Protein AF-A0A6L4B306-F1 (afdb_monomer_lite)

Secondary structure (DSSP, 8-state):
-PBPP-PPBPTT-EEEEE--EEEEEETTTEEEEEE-S--EEEEE--B---HHHHHHHHHHHHHHTTS-EEEE-TTT--EEEE--SSPPP------

Radius of gyration: 17.72 Å; chains: 1; bounding box: 47×30×42 Å

Sequence (95 aa):
MPTYPNYPQTSDTKVQLQRAMVQEEATNGRFRARVLGPVKARITAVHMLTRADLAALDAFYAANATAELDFVLRESGAAYTVVFSDVPQRELRVS

Foldseek 3Di:
DAADDPADFDPVWDKDWDFDWDWDQDPVRDIDIDTDDDTDIDIDTDHDDDPVRVVVNQVVCVVAQAHWYWYADPVVRDIDTDHHPDHDDDDDPDD

pLDDT: mean 81.39, std 11.88, range [48.53, 93.75]

Structure (mmCIF, N/CA/C/O backbone):
data_AF-A0A6L4B306-F1
#
_entry.id   AF-A0A6L4B306-F1
#
loop_
_atom_site.group_PDB
_atom_site.id
_atom_site.type_symbol
_atom_site.label_atom_id
_atom_site.label_alt_id
_atom_site.label_comp_id
_atom_site.label_asym_id
_atom_site.label_entity_id
_atom_site.label_seq_id
_atom_site.pdbx_PDB_ins_code
_atom_site.Cartn_x
_atom_site.Cartn_y
_atom_site.Cartn_z
_atom_site.occupancy
_atom_site.B_iso_or_equiv
_atom_site.auth_seq_id
_atom_site.auth_comp_id
_atom_site.auth_asym_id
_atom_site.auth_atom_id
_atom_site.pdbx_PDB_model_num
ATOM 1 N N . MET A 1 1 ? 6.647 -12.281 6.779 1.00 76.56 1 MET A N 1
ATOM 2 C CA . MET A 1 1 ? 5.682 -11.870 5.741 1.00 76.56 1 MET A CA 1
ATOM 3 C C . MET A 1 1 ? 6.442 -11.220 4.598 1.00 76.56 1 MET A C 1
ATOM 5 O O . MET A 1 1 ? 7.561 -10.771 4.835 1.00 76.56 1 MET A O 1
ATOM 9 N N . PRO A 1 2 ? 5.909 -11.212 3.367 1.00 89.19 2 PRO A N 1
ATOM 10 C CA . PRO A 1 2 ? 6.480 -10.420 2.289 1.00 89.19 2 PRO A CA 1
ATOM 11 C C . PRO A 1 2 ? 6.358 -8.932 2.632 1.00 89.19 2 PRO A C 1
ATOM 13 O O . PRO A 1 2 ? 5.309 -8.469 3.077 1.00 89.19 2 PRO A O 1
ATOM 16 N N . THR A 1 3 ? 7.425 -8.174 2.413 1.00 90.88 3 THR A N 1
ATOM 17 C CA . THR A 1 3 ? 7.398 -6.717 2.568 1.00 90.88 3 THR A CA 1
ATOM 18 C C . THR A 1 3 ? 6.971 -6.082 1.252 1.00 90.88 3 THR A C 1
ATOM 20 O O . THR A 1 3 ? 7.490 -6.439 0.192 1.00 90.88 3 THR A O 1
ATOM 23 N N . TYR A 1 4 ? 6.027 -5.145 1.310 1.00 89.88 4 TYR A N 1
ATOM 24 C CA . TYR A 1 4 ? 5.604 -4.381 0.143 1.00 89.88 4 TYR A CA 1
ATOM 25 C C . TYR A 1 4 ? 6.790 -3.571 -0.413 1.00 89.88 4 TYR A C 1
ATOM 27 O O . TYR A 1 4 ? 7.524 -2.958 0.371 1.00 89.88 4 TYR A O 1
ATOM 35 N N . PRO A 1 5 ? 7.000 -3.538 -1.743 1.00 90.12 5 PRO A N 1
ATOM 36 C CA . PRO A 1 5 ? 8.112 -2.802 -2.331 1.00 90.12 5 PRO A CA 1
ATOM 37 C C . PRO A 1 5 ? 8.119 -1.324 -1.919 1.00 90.12 5 PRO A C 1
ATOM 39 O O . PRO A 1 5 ? 7.101 -0.633 -1.972 1.00 90.12 5 PRO A O 1
ATOM 42 N N . ASN A 1 6 ? 9.287 -0.812 -1.529 1.00 87.25 6 ASN A N 1
ATOM 43 C CA . ASN A 1 6 ? 9.433 0.556 -1.027 1.00 87.25 6 ASN A CA 1
ATOM 44 C C . ASN A 1 6 ? 9.493 1.592 -2.165 1.00 87.25 6 ASN A C 1
ATOM 46 O O . ASN A 1 6 ? 10.505 2.267 -2.371 1.00 87.25 6 ASN A O 1
ATOM 50 N N . TYR A 1 7 ? 8.415 1.694 -2.939 1.00 89.06 7 TYR A N 1
ATOM 51 C CA . TYR A 1 7 ? 8.299 2.679 -4.005 1.00 89.06 7 TYR A CA 1
ATOM 52 C C . TYR A 1 7 ? 8.060 4.091 -3.451 1.00 89.06 7 TYR A C 1
ATOM 54 O O . TYR A 1 7 ? 7.370 4.251 -2.437 1.00 89.06 7 TYR A O 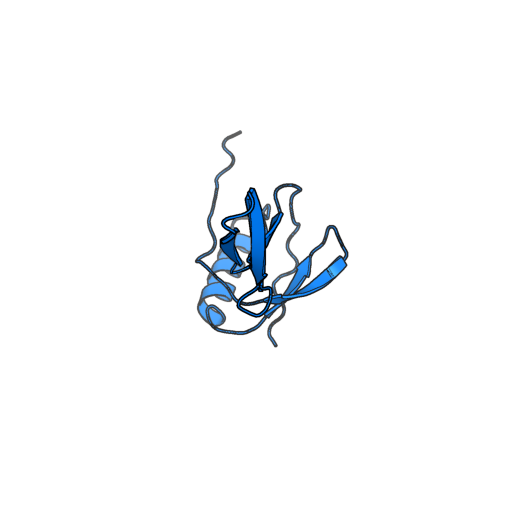1
ATOM 62 N N . PRO A 1 8 ? 8.553 5.145 -4.131 1.00 85.81 8 PRO A N 1
ATOM 63 C CA . PRO A 1 8 ? 8.231 6.520 -3.771 1.00 85.81 8 PRO A CA 1
ATOM 64 C C . PRO A 1 8 ? 6.713 6.742 -3.752 1.00 85.81 8 PRO A C 1
ATOM 66 O O . PRO A 1 8 ? 6.030 6.486 -4.742 1.00 85.81 8 PRO A O 1
ATOM 69 N N . GLN A 1 9 ? 6.184 7.190 -2.613 1.00 87.00 9 GLN A N 1
ATOM 70 C CA . GLN A 1 9 ? 4.773 7.552 -2.442 1.00 87.00 9 GLN A CA 1
ATOM 71 C C . GLN A 1 9 ? 4.575 9.037 -2.775 1.00 87.00 9 GLN A C 1
ATOM 73 O O . GLN A 1 9 ? 5.415 9.863 -2.408 1.00 87.00 9 GLN A O 1
ATOM 78 N N . THR A 1 10 ? 3.488 9.377 -3.468 1.00 86.62 10 THR A N 1
ATOM 79 C CA . THR A 1 10 ? 3.087 10.769 -3.725 1.00 86.62 10 THR A CA 1
ATOM 80 C C . THR A 1 10 ? 2.215 11.305 -2.588 1.00 86.62 10 THR A C 1
ATOM 82 O O . THR A 1 10 ? 1.692 10.537 -1.776 1.00 86.62 10 THR A O 1
ATOM 85 N N . SER A 1 11 ? 2.007 12.626 -2.565 1.00 83.94 11 SER A N 1
ATOM 86 C CA . SER A 1 11 ? 1.087 13.309 -1.642 1.00 83.94 11 SER A CA 1
ATOM 87 C C . SER A 1 11 ? -0.383 12.903 -1.803 1.00 83.94 11 SER A C 1
ATOM 89 O O . SER A 1 11 ? -1.209 13.254 -0.968 1.00 83.94 11 SER A O 1
ATOM 91 N N . ASP A 1 12 ? -0.725 12.182 -2.873 1.00 82.38 12 ASP A N 1
ATOM 92 C CA . ASP A 1 12 ? -2.082 11.680 -3.111 1.00 82.38 12 ASP A CA 1
ATOM 93 C C . ASP A 1 12 ? -2.364 10.374 -2.360 1.00 82.38 12 ASP A C 1
ATOM 95 O O . ASP A 1 12 ? -3.499 9.888 -2.367 1.00 82.38 12 ASP A O 1
ATOM 99 N N . THR A 1 13 ? -1.346 9.808 -1.704 1.00 83.38 13 THR A N 1
ATOM 100 C CA . THR A 1 13 ? -1.501 8.650 -0.827 1.00 83.38 13 THR A CA 1
ATOM 101 C C . THR A 1 13 ? -2.418 9.007 0.339 1.00 83.38 13 THR A C 1
ATOM 103 O O . THR A 1 13 ? -2.203 9.996 1.033 1.00 83.38 13 THR A O 1
ATOM 106 N N . LYS A 1 14 ? -3.461 8.205 0.568 1.00 85.75 14 LYS A N 1
ATOM 107 C CA . LYS A 1 14 ? -4.488 8.489 1.582 1.00 85.75 14 LYS A CA 1
ATOM 108 C C . LYS A 1 14 ? -4.736 7.290 2.477 1.00 85.75 14 LYS A C 1
ATOM 110 O O . LYS A 1 14 ? -4.787 6.153 2.015 1.00 85.75 14 LYS A O 1
ATOM 115 N N . VAL A 1 15 ? -4.975 7.565 3.756 1.00 86.12 15 VAL A N 1
ATOM 116 C CA . VAL A 1 15 ? -5.442 6.579 4.735 1.00 86.12 15 VAL A CA 1
ATOM 117 C C . VAL A 1 15 ? -6.884 6.906 5.098 1.00 86.12 15 VAL A C 1
ATOM 119 O O . VAL A 1 15 ? -7.174 7.965 5.648 1.00 86.12 15 VAL A O 1
ATOM 122 N N . GLN A 1 16 ? -7.799 5.988 4.807 1.00 84.50 16 GLN A N 1
ATOM 123 C CA . GLN A 1 16 ? -9.209 6.116 5.139 1.00 84.50 16 GLN A CA 1
ATOM 124 C C . GLN A 1 16 ? -9.588 5.101 6.215 1.00 84.50 16 GLN A C 1
ATOM 126 O O . GLN A 1 16 ? -9.552 3.891 5.997 1.00 84.50 16 GLN A O 1
ATOM 131 N N . LEU A 1 17 ? -10.002 5.589 7.383 1.00 80.88 17 LEU A N 1
ATOM 132 C CA . LEU A 1 17 ? -10.547 4.731 8.431 1.00 80.88 17 LEU A CA 1
ATOM 133 C C . LEU A 1 17 ? -11.937 4.242 8.020 1.00 80.88 17 LEU A C 1
ATOM 135 O O . LEU A 1 17 ? -12.869 5.030 7.866 1.00 80.88 17 LEU A O 1
ATOM 139 N N . GLN A 1 18 ? -12.083 2.932 7.880 1.00 77.56 18 GLN A N 1
ATOM 140 C CA . GLN A 1 18 ? -13.357 2.273 7.653 1.00 77.56 18 GLN A CA 1
ATOM 141 C C . GLN A 1 18 ? -13.921 1.802 8.994 1.00 77.56 18 GLN A C 1
ATOM 143 O O . GLN A 1 18 ? -13.388 0.905 9.654 1.00 77.56 18 GLN A O 1
ATOM 148 N N . ARG A 1 19 ? -15.013 2.445 9.412 1.00 73.94 19 ARG A N 1
ATOM 149 C CA . ARG A 1 19 ? -15.766 2.097 10.619 1.00 73.94 19 ARG A CA 1
ATOM 150 C C . ARG A 1 19 ? -17.173 1.687 10.212 1.00 73.94 19 ARG A C 1
ATOM 152 O O . ARG A 1 19 ? -17.875 2.467 9.580 1.00 73.94 19 ARG A O 1
ATOM 159 N N . ALA A 1 20 ? -17.595 0.492 10.612 1.00 62.69 20 ALA A N 1
ATOM 160 C CA . ALA A 1 20 ? -19.004 0.129 10.571 1.00 62.69 20 ALA A CA 1
ATOM 161 C C . ALA A 1 20 ? -19.710 0.849 11.730 1.00 62.69 20 ALA A C 1
ATOM 163 O O . ALA A 1 20 ? -19.480 0.523 12.898 1.00 62.69 20 ALA A O 1
ATOM 164 N N . MET A 1 21 ? -20.510 1.865 11.413 1.00 59.62 21 MET A N 1
ATOM 165 C CA . MET A 1 21 ? -21.326 2.592 12.382 1.00 59.62 21 MET A CA 1
ATOM 166 C C . MET A 1 21 ? -22.799 2.380 12.059 1.00 59.62 21 MET A C 1
ATOM 168 O O . MET A 1 21 ? -23.206 2.525 10.911 1.00 59.62 21 MET A O 1
ATOM 172 N N . VAL A 1 22 ? -23.592 2.071 13.083 1.00 59.75 22 VAL A N 1
ATOM 173 C CA . VAL A 1 22 ? -25.045 2.253 13.028 1.00 59.75 22 VAL A CA 1
ATOM 174 C C . VAL A 1 22 ? -25.358 3.534 13.779 1.00 59.75 22 VAL A C 1
ATOM 176 O O . VAL A 1 22 ? -24.926 3.718 14.922 1.00 59.75 22 VAL A O 1
ATOM 179 N N . GLN A 1 23 ? -26.056 4.432 13.094 1.00 58.09 23 GLN A N 1
ATOM 180 C CA . GLN A 1 23 ? -26.550 5.681 13.642 1.00 58.09 23 GLN A CA 1
ATOM 181 C C . GLN A 1 23 ? -28.049 5.512 13.848 1.00 58.09 23 GLN A C 1
ATOM 183 O O . GLN A 1 23 ? -28.794 5.331 12.890 1.00 58.09 23 GLN A O 1
ATOM 188 N N . GLU A 1 24 ? -28.467 5.520 15.106 1.00 62.19 24 GLU A N 1
ATOM 189 C CA . GLU A 1 24 ? -29.872 5.433 15.474 1.00 62.19 24 GLU A CA 1
ATOM 190 C C . GLU A 1 24 ? -30.307 6.813 15.971 1.00 62.19 24 GLU A C 1
ATOM 192 O O . GLU A 1 24 ? -29.656 7.426 16.833 1.00 62.19 24 GLU A O 1
ATOM 197 N N . GLU A 1 25 ? -31.367 7.343 15.367 1.00 55.34 25 GLU A N 1
ATOM 198 C CA . GLU A 1 25 ? -31.974 8.592 15.804 1.00 55.34 25 GLU A CA 1
ATOM 199 C C . GLU A 1 25 ? -32.757 8.302 17.083 1.00 55.34 25 GLU A C 1
ATOM 201 O O . GLU A 1 25 ? -33.793 7.637 17.064 1.00 55.34 25 GLU A O 1
ATOM 206 N N . ALA A 1 26 ? -32.230 8.741 18.228 1.00 61.22 26 ALA A N 1
ATOM 207 C CA . ALA A 1 26 ? -32.969 8.592 19.466 1.00 61.22 26 ALA A CA 1
ATOM 208 C C . ALA A 1 26 ? -34.138 9.582 19.451 1.00 61.22 26 ALA A C 1
ATOM 210 O O . ALA A 1 26 ? -33.988 10.748 19.086 1.00 61.22 26 ALA A O 1
ATOM 211 N N . THR A 1 27 ? -35.300 9.126 19.914 1.00 62.88 27 THR A N 1
ATOM 212 C CA . THR A 1 27 ? -36.587 9.846 19.906 1.00 62.88 27 THR A CA 1
ATOM 213 C C . THR A 1 27 ? -36.567 11.192 20.651 1.00 62.88 27 THR A C 1
ATOM 215 O O . THR A 1 27 ? -37.532 11.943 20.612 1.00 62.88 27 THR A O 1
ATOM 218 N N . ASN A 1 28 ? -35.467 11.512 21.336 1.00 73.94 28 ASN A N 1
ATOM 219 C CA . ASN A 1 28 ? -35.197 12.768 22.032 1.00 73.94 28 ASN A CA 1
ATOM 220 C C . ASN A 1 28 ? -34.301 13.744 21.233 1.00 73.94 28 ASN A C 1
ATOM 222 O O . ASN A 1 28 ? -33.730 14.661 21.824 1.00 73.94 28 ASN A O 1
ATOM 226 N N . GLY A 1 29 ? -34.134 13.539 19.922 1.00 62.22 29 GLY A N 1
ATOM 227 C CA . GLY A 1 29 ? -33.365 14.425 19.040 1.00 62.22 29 GLY A CA 1
ATOM 228 C C . GLY A 1 29 ? -31.844 14.316 19.198 1.00 62.22 29 GLY A C 1
ATOM 229 O O . GLY A 1 29 ? -31.110 15.193 18.747 1.00 62.22 29 GLY A O 1
ATOM 230 N N . ARG A 1 30 ? -31.342 13.263 19.860 1.00 64.12 30 ARG A N 1
ATOM 231 C CA . ARG A 1 30 ? -29.903 12.991 19.990 1.00 64.12 30 ARG A CA 1
ATOM 232 C C . ARG A 1 30 ? -29.511 11.800 19.126 1.00 64.12 30 ARG A C 1
ATOM 234 O O . ARG A 1 30 ? -30.101 10.732 19.222 1.00 64.12 30 ARG A O 1
ATOM 241 N N . PHE A 1 31 ? -28.449 11.948 18.345 1.00 62.97 31 PHE A N 1
ATOM 242 C CA . PHE A 1 31 ? -27.884 10.825 17.604 1.00 62.97 31 PHE A CA 1
ATOM 243 C C . PHE A 1 31 ? -27.023 9.961 18.522 1.00 62.97 31 PHE A C 1
ATOM 245 O O . PHE A 1 31 ? -26.101 10.455 19.176 1.00 62.97 31 PHE A O 1
ATOM 252 N N . ARG A 1 32 ? -27.310 8.657 18.563 1.00 64.06 32 ARG A N 1
ATOM 253 C CA . ARG A 1 32 ? -26.426 7.661 19.172 1.00 64.06 32 ARG A CA 1
ATOM 254 C C . ARG A 1 32 ? -25.769 6.868 18.051 1.00 64.06 32 ARG A C 1
ATOM 256 O O . ARG A 1 32 ? -26.445 6.209 17.270 1.00 64.06 32 ARG A O 1
ATOM 263 N N . ALA A 1 33 ? -24.445 6.947 17.977 1.00 64.69 33 ALA A N 1
ATOM 264 C CA . ALA A 1 33 ? -23.653 6.131 17.069 1.00 64.69 33 ALA A CA 1
ATOM 265 C C . ALA A 1 33 ? -22.962 5.022 17.865 1.00 64.69 33 ALA A C 1
ATOM 267 O O . ALA A 1 33 ? -22.309 5.290 18.877 1.00 64.69 33 ALA A O 1
ATOM 268 N N . ARG A 1 34 ? -23.081 3.778 17.399 1.00 67.75 34 ARG A N 1
ATOM 269 C CA . ARG A 1 34 ? -22.337 2.636 17.942 1.00 67.75 34 ARG A CA 1
ATOM 270 C C . ARG A 1 34 ? -21.418 2.074 16.864 1.00 67.75 34 ARG A C 1
ATOM 272 O O . ARG A 1 34 ? -21.856 1.805 15.749 1.00 67.75 34 ARG A O 1
ATOM 279 N N . VAL A 1 35 ? -20.145 1.886 17.211 1.00 68.56 35 VAL A N 1
ATOM 280 C CA . VAL A 1 35 ? -19.176 1.180 16.360 1.00 68.56 35 VAL A CA 1
ATOM 281 C C . VAL A 1 35 ? -19.423 -0.322 16.502 1.00 68.56 35 VAL A C 1
ATOM 283 O O . VAL A 1 35 ? -19.442 -0.837 17.620 1.00 68.56 35 VAL A O 1
ATOM 286 N N . LEU A 1 36 ? -19.645 -1.015 15.385 1.00 64.81 36 LEU A N 1
ATOM 287 C CA . LEU A 1 36 ? -20.082 -2.420 15.353 1.00 64.81 36 LEU A CA 1
ATOM 288 C C . LEU A 1 36 ? -18.987 -3.422 14.962 1.00 64.81 36 LEU A C 1
ATOM 290 O O . LEU A 1 36 ? -19.283 -4.574 14.665 1.00 64.81 36 LEU A O 1
ATOM 294 N N . GLY A 1 37 ? -17.716 -3.032 14.983 1.00 62.09 37 GLY A N 1
ATOM 295 C CA . GLY A 1 37 ? -16.630 -3.953 14.662 1.00 62.09 37 GLY A CA 1
ATOM 296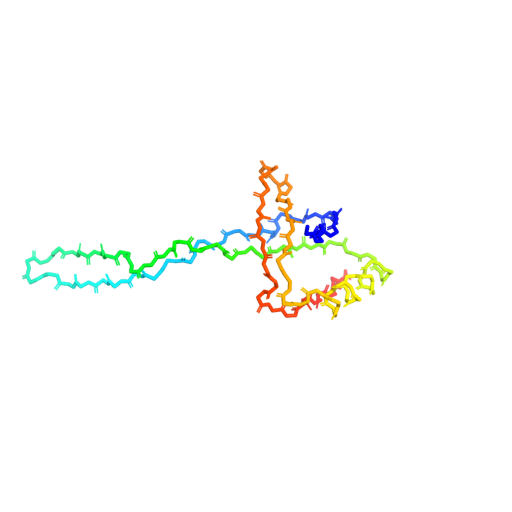 C C . GLY A 1 37 ? -15.242 -3.339 14.808 1.00 62.09 37 GLY A C 1
ATOM 297 O O . GLY A 1 37 ? -15.125 -2.164 15.172 1.00 62.09 37 GLY A O 1
ATOM 298 N N . PRO A 1 38 ? -14.186 -4.123 14.527 1.00 68.88 38 PRO A N 1
ATOM 299 C CA . PRO A 1 38 ? -12.822 -3.620 14.536 1.00 68.88 38 PRO A CA 1
ATOM 300 C C . PRO A 1 38 ? -12.673 -2.502 13.503 1.00 68.88 38 PRO A C 1
ATOM 302 O O . PRO A 1 38 ? -13.149 -2.606 12.371 1.00 68.88 38 PRO A O 1
ATOM 305 N N . VAL A 1 39 ? -12.013 -1.420 13.907 1.00 73.38 39 VAL A N 1
ATOM 306 C CA . VAL A 1 39 ? -11.692 -0.309 13.012 1.00 73.38 39 VAL A CA 1
ATOM 307 C C . VAL A 1 39 ? -10.643 -0.803 12.023 1.00 73.38 39 VAL A C 1
ATOM 309 O O . VAL A 1 39 ? -9.526 -1.125 12.422 1.00 73.38 39 VAL A O 1
ATOM 312 N N . LYS A 1 40 ? -10.999 -0.872 10.740 1.00 81.06 40 LYS A N 1
ATOM 313 C CA . LYS A 1 40 ? -10.051 -1.169 9.662 1.00 81.06 40 LYS A CA 1
ATOM 314 C C . LYS A 1 40 ? -9.610 0.137 9.011 1.00 81.06 40 LYS A C 1
ATOM 316 O O . LYS A 1 40 ? -10.339 1.126 9.034 1.00 81.06 40 LYS A O 1
ATOM 321 N N . ALA A 1 41 ? -8.422 0.152 8.426 1.00 85.12 41 ALA A N 1
ATOM 322 C CA . ALA A 1 41 ? -7.956 1.260 7.605 1.00 85.12 41 ALA A CA 1
ATOM 323 C C . ALA A 1 41 ? -7.781 0.764 6.171 1.00 85.12 41 ALA A C 1
ATOM 325 O O . ALA A 1 41 ? -7.216 -0.305 5.952 1.00 85.12 41 ALA A O 1
ATOM 326 N N . ARG A 1 42 ? -8.263 1.539 5.201 1.00 87.88 42 ARG A N 1
ATOM 327 C CA . ARG A 1 42 ? -7.926 1.370 3.790 1.00 87.88 42 ARG A CA 1
ATOM 328 C C . ARG A 1 42 ? -6.828 2.366 3.456 1.00 87.88 42 ARG A C 1
ATOM 330 O O . ARG A 1 42 ? -6.997 3.559 3.697 1.00 87.88 42 ARG A O 1
ATOM 337 N N . ILE A 1 43 ? -5.716 1.876 2.926 1.00 88.88 43 ILE A N 1
ATOM 338 C CA . ILE A 1 43 ? -4.602 2.712 2.485 1.00 88.88 43 ILE A CA 1
ATOM 339 C C . ILE A 1 43 ? -4.592 2.685 0.961 1.00 88.88 43 ILE A C 1
ATOM 341 O O . ILE A 1 43 ? -4.434 1.625 0.363 1.00 88.88 43 ILE A O 1
ATOM 345 N N . THR A 1 44 ? -4.764 3.846 0.342 1.00 90.56 44 THR A N 1
ATOM 346 C CA . THR A 1 44 ? -4.591 4.022 -1.100 1.00 90.56 44 THR A CA 1
ATOM 347 C C . THR A 1 44 ? -3.203 4.597 -1.323 1.00 90.56 44 THR A C 1
ATOM 349 O O . THR A 1 44 ? -3.014 5.801 -1.173 1.00 90.56 44 THR A O 1
ATOM 352 N N . ALA A 1 45 ? -2.230 3.734 -1.619 1.00 88.38 45 ALA A N 1
ATOM 353 C CA . ALA A 1 45 ? -0.859 4.138 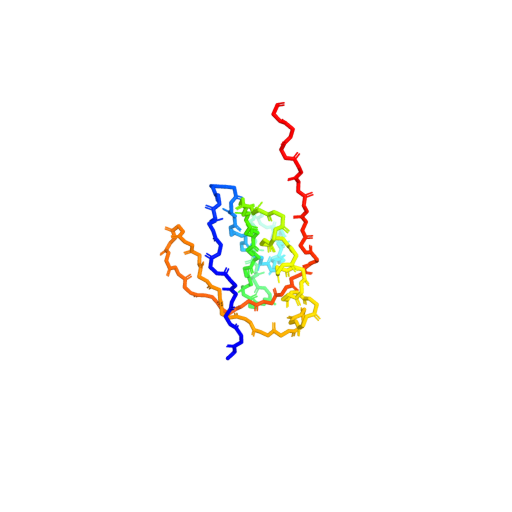-1.916 1.00 88.38 45 ALA A CA 1
ATOM 354 C C . ALA A 1 45 ? -0.729 4.534 -3.390 1.00 88.38 45 ALA A C 1
ATOM 356 O O . ALA A 1 45 ? -1.032 3.740 -4.280 1.00 88.38 45 ALA A O 1
ATOM 357 N N . VAL A 1 46 ? -0.279 5.763 -3.643 1.00 89.69 46 VAL A N 1
ATOM 358 C CA . VAL A 1 46 ? -0.064 6.282 -4.998 1.00 89.69 46 VAL A CA 1
ATOM 359 C C . VAL A 1 46 ? 1.433 6.409 -5.232 1.00 89.69 46 VAL A C 1
ATOM 361 O O . VAL A 1 46 ? 2.138 7.056 -4.457 1.00 89.69 46 VAL A O 1
ATOM 364 N N . HIS A 1 47 ? 1.921 5.787 -6.304 1.00 88.94 47 HIS A N 1
ATOM 365 C CA . HIS A 1 47 ? 3.342 5.733 -6.636 1.00 88.94 47 HIS A CA 1
ATOM 366 C C . HIS A 1 47 ? 3.611 6.285 -8.034 1.00 88.94 47 HIS A C 1
ATOM 368 O O . HIS A 1 47 ? 2.828 6.071 -8.958 1.00 88.94 47 HIS A O 1
ATOM 374 N N . MET A 1 48 ? 4.761 6.939 -8.206 1.00 87.25 48 MET A N 1
ATOM 375 C CA . MET A 1 48 ? 5.323 7.208 -9.531 1.00 87.25 48 MET A CA 1
ATOM 376 C C . MET A 1 48 ? 6.310 6.097 -9.872 1.00 87.25 48 MET A C 1
ATOM 378 O O . MET A 1 48 ? 7.378 6.014 -9.268 1.00 87.25 48 MET A O 1
ATOM 382 N N . LEU A 1 49 ? 5.931 5.236 -10.814 1.00 88.06 49 LEU A N 1
ATOM 383 C CA . LEU A 1 49 ? 6.689 4.041 -11.181 1.00 88.06 49 LEU A CA 1
ATOM 384 C C . LEU A 1 49 ? 7.220 4.147 -12.608 1.00 88.06 49 LEU A C 1
ATOM 386 O O . LEU A 1 49 ? 6.540 4.655 -13.502 1.00 88.06 49 LEU A O 1
ATOM 390 N N . THR A 1 50 ? 8.420 3.617 -12.838 1.00 89.50 50 THR A N 1
ATOM 391 C CA . THR A 1 50 ? 8.880 3.346 -14.201 1.00 89.50 50 THR A CA 1
ATOM 392 C C . THR A 1 50 ? 8.134 2.139 -14.778 1.00 89.50 50 THR A C 1
ATOM 394 O O . THR A 1 50 ? 7.467 1.387 -14.066 1.00 89.50 50 THR A O 1
ATOM 397 N N . ARG A 1 51 ? 8.274 1.892 -16.086 1.00 86.75 51 ARG A N 1
ATOM 398 C CA . ARG A 1 51 ? 7.672 0.708 -16.721 1.00 86.75 51 ARG A CA 1
ATOM 399 C C . ARG A 1 51 ? 8.201 -0.613 -16.142 1.00 86.75 51 ARG A C 1
ATOM 401 O O . ARG A 1 51 ? 7.448 -1.579 -16.076 1.00 86.75 51 ARG A O 1
ATOM 408 N N . ALA A 1 52 ? 9.472 -0.651 -15.736 1.00 88.44 52 ALA A N 1
ATOM 409 C CA . ALA A 1 52 ? 10.071 -1.827 -15.107 1.00 88.44 52 ALA A CA 1
ATOM 410 C C . ALA A 1 52 ? 9.513 -2.050 -13.693 1.00 88.44 52 ALA A C 1
ATOM 412 O O . ALA A 1 52 ? 9.154 -3.174 -13.350 1.00 88.44 52 ALA A O 1
ATOM 413 N N . ASP A 1 53 ? 9.363 -0.975 -12.915 1.00 90.31 53 ASP A N 1
ATOM 414 C CA . ASP A 1 53 ? 8.789 -1.042 -11.567 1.00 90.31 53 ASP A CA 1
ATOM 415 C C . ASP A 1 53 ? 7.322 -1.463 -11.591 1.00 90.31 53 ASP A C 1
ATOM 417 O O . ASP A 1 53 ? 6.895 -2.249 -10.751 1.00 90.31 53 ASP A O 1
ATOM 421 N N . LEU A 1 54 ? 6.557 -0.992 -12.579 1.00 88.31 54 LEU A N 1
ATOM 422 C CA . LEU A 1 54 ? 5.169 -1.406 -12.760 1.00 88.31 54 LEU A CA 1
ATOM 423 C C . LEU A 1 54 ? 5.068 -2.917 -13.010 1.00 88.31 54 LEU A C 1
ATOM 425 O O . LEU A 1 54 ? 4.285 -3.592 -12.354 1.00 88.31 54 LEU A O 1
ATOM 429 N N . ALA A 1 55 ? 5.899 -3.461 -13.905 1.00 90.94 55 ALA A N 1
ATOM 430 C CA . ALA A 1 55 ? 5.920 -4.899 -14.170 1.00 90.94 55 ALA A CA 1
ATOM 431 C C . ALA A 1 55 ? 6.321 -5.714 -12.926 1.00 90.94 55 ALA A C 1
ATOM 433 O O . ALA A 1 55 ? 5.778 -6.794 -12.690 1.00 90.94 55 ALA A O 1
ATOM 434 N N . ALA A 1 56 ? 7.243 -5.191 -12.113 1.00 91.69 56 ALA A N 1
ATOM 435 C CA . ALA A 1 56 ? 7.622 -5.805 -10.845 1.00 91.69 56 ALA A CA 1
ATOM 436 C C . ALA A 1 56 ? 6.481 -5.763 -9.814 1.00 91.69 56 ALA A C 1
ATOM 438 O O . ALA A 1 56 ? 6.250 -6.761 -9.132 1.00 91.69 56 ALA A O 1
ATOM 439 N N . LEU A 1 57 ? 5.739 -4.654 -9.728 1.00 91.06 57 LEU A N 1
ATOM 440 C CA . LEU A 1 57 ? 4.570 -4.529 -8.856 1.00 91.06 57 LEU A CA 1
ATOM 441 C C . LEU A 1 57 ? 3.445 -5.478 -9.284 1.00 91.06 57 LEU A C 1
ATOM 443 O O . LEU A 1 57 ? 2.862 -6.142 -8.431 1.00 91.06 57 LEU A O 1
ATOM 447 N N . ASP A 1 58 ? 3.179 -5.593 -10.584 1.00 91.50 58 ASP A N 1
ATOM 448 C CA . ASP A 1 58 ? 2.177 -6.519 -11.120 1.00 91.50 58 ASP A CA 1
ATOM 449 C C . ASP A 1 58 ? 2.545 -7.979 -10.804 1.00 91.50 58 ASP A C 1
ATOM 451 O O . ASP A 1 58 ? 1.697 -8.759 -10.364 1.00 91.50 58 ASP A O 1
ATOM 455 N N . ALA A 1 59 ? 3.823 -8.348 -10.950 1.00 93.12 59 ALA A N 1
ATOM 456 C CA . ALA A 1 59 ? 4.318 -9.673 -10.578 1.00 93.12 59 ALA A CA 1
ATOM 457 C C . ALA A 1 59 ? 4.231 -9.921 -9.062 1.00 93.12 59 ALA A C 1
ATOM 459 O O . ALA A 1 59 ? 3.837 -11.005 -8.626 1.00 93.12 59 ALA A O 1
ATOM 460 N N . PHE A 1 60 ? 4.557 -8.911 -8.252 1.00 92.88 60 PHE A N 1
ATOM 461 C CA . PHE A 1 60 ? 4.434 -8.980 -6.799 1.00 92.88 60 PHE A CA 1
ATOM 462 C C . PHE A 1 60 ? 2.976 -9.157 -6.365 1.00 92.88 60 PHE A C 1
ATOM 464 O O . PHE A 1 60 ? 2.694 -9.997 -5.509 1.00 92.88 60 PHE A O 1
ATOM 471 N N . TYR A 1 61 ? 2.053 -8.413 -6.978 1.00 92.62 61 TYR A N 1
ATOM 472 C CA . TYR A 1 61 ? 0.617 -8.548 -6.756 1.00 92.62 61 TYR A CA 1
ATOM 473 C C . TYR A 1 61 ? 0.133 -9.952 -7.125 1.00 92.62 61 TYR A C 1
ATOM 475 O O . TYR A 1 61 ? -0.503 -10.607 -6.304 1.00 92.62 61 TYR A O 1
ATOM 483 N N . ALA A 1 62 ? 0.497 -10.462 -8.304 1.00 93.38 62 ALA A N 1
ATOM 484 C CA . ALA A 1 62 ? 0.102 -11.799 -8.744 1.00 93.38 62 ALA A CA 1
ATOM 485 C C . ALA A 1 62 ? 0.558 -12.908 -7.775 1.00 93.38 62 ALA A C 1
ATOM 487 O O . ALA A 1 62 ? -0.166 -13.881 -7.572 1.00 93.38 62 ALA A O 1
ATOM 488 N N . ALA A 1 63 ? 1.726 -12.749 -7.146 1.00 93.75 63 ALA A N 1
ATOM 489 C CA . ALA A 1 63 ? 2.256 -13.706 -6.178 1.00 93.75 63 ALA A CA 1
ATOM 490 C C . ALA A 1 63 ? 1.662 -13.565 -4.763 1.00 93.75 63 ALA A C 1
ATOM 492 O O . ALA A 1 63 ? 1.679 -14.531 -4.003 1.00 93.75 63 ALA A O 1
ATOM 493 N N . ASN A 1 64 ? 1.156 -12.383 -4.392 1.00 92.81 64 ASN A N 1
ATOM 494 C CA . ASN A 1 64 ? 0.812 -12.053 -3.004 1.00 92.81 64 ASN A CA 1
ATOM 495 C C . ASN A 1 64 ? -0.586 -11.435 -2.821 1.00 92.81 64 ASN A C 1
ATOM 497 O O . ASN A 1 64 ? -0.858 -10.853 -1.773 1.00 92.81 64 ASN A O 1
ATOM 501 N N . ALA A 1 65 ? -1.485 -11.554 -3.803 1.00 88.25 65 ALA A N 1
ATOM 502 C CA . ALA A 1 65 ? -2.796 -10.894 -3.794 1.00 88.25 65 ALA A CA 1
ATOM 503 C C . ALA A 1 65 ? -3.625 -11.163 -2.523 1.00 88.25 65 ALA A C 1
ATOM 505 O O . ALA A 1 65 ? -4.346 -10.284 -2.062 1.00 88.25 65 ALA A O 1
ATOM 506 N N . THR A 1 66 ? -3.506 -12.359 -1.938 1.00 89.94 66 THR A N 1
ATOM 507 C CA . THR A 1 66 ? -4.232 -12.765 -0.722 1.00 89.94 66 THR A CA 1
ATOM 508 C C . THR A 1 66 ? -3.343 -12.867 0.519 1.00 89.94 66 THR A C 1
ATOM 510 O O . THR A 1 66 ? -3.814 -13.315 1.562 1.00 89.94 66 THR A O 1
ATOM 513 N N . ALA A 1 67 ? -2.058 -12.527 0.413 1.00 90.56 67 ALA A N 1
ATOM 514 C CA . ALA A 1 67 ? -1.115 -12.622 1.520 1.00 90.56 67 ALA A CA 1
ATOM 515 C C . ALA A 1 67 ? -1.140 -11.349 2.375 1.00 90.56 67 ALA A C 1
ATOM 517 O O . ALA A 1 67 ? -1.391 -10.252 1.877 1.00 90.56 67 ALA A O 1
ATOM 518 N N . GLU A 1 68 ? -0.840 -11.501 3.662 1.00 92.81 68 GLU A N 1
ATOM 519 C CA . GLU A 1 68 ? -0.569 -10.367 4.543 1.00 92.81 68 GLU A CA 1
ATOM 520 C C . GLU A 1 68 ? 0.836 -9.827 4.284 1.00 92.81 68 GLU A C 1
ATOM 522 O O . GLU A 1 68 ? 1.800 -10.591 4.188 1.00 92.81 68 GLU A O 1
ATOM 527 N N . LEU A 1 69 ? 0.941 -8.507 4.182 1.00 93.06 69 LEU A N 1
ATOM 528 C CA . LEU A 1 69 ? 2.137 -7.787 3.772 1.00 93.06 69 LEU A CA 1
ATOM 529 C C . LEU A 1 69 ? 2.538 -6.763 4.819 1.00 93.06 69 LEU A C 1
ATOM 531 O O . LEU A 1 69 ? 1.682 -6.100 5.405 1.00 93.06 69 LEU A O 1
ATOM 535 N N . ASP A 1 70 ? 3.841 -6.567 4.970 1.00 93.38 70 ASP A N 1
ATOM 536 C CA . ASP A 1 70 ? 4.376 -5.446 5.737 1.00 93.38 70 ASP A CA 1
ATOM 537 C C . ASP A 1 70 ? 4.465 -4.210 4.836 1.00 93.38 70 ASP A C 1
ATOM 539 O O . ASP A 1 70 ? 5.176 -4.212 3.830 1.00 93.38 70 ASP A O 1
ATOM 543 N N . PHE A 1 71 ? 3.747 -3.146 5.186 1.00 91.19 71 PHE A N 1
ATOM 544 C CA . PHE A 1 71 ? 3.708 -1.886 4.448 1.00 91.19 71 PHE A CA 1
ATOM 545 C C . PHE A 1 71 ? 4.111 -0.721 5.346 1.00 91.19 71 PHE A C 1
ATOM 547 O O . PHE A 1 71 ? 3.615 -0.589 6.460 1.00 91.19 71 PHE A O 1
ATOM 554 N N . VAL A 1 72 ? 4.969 0.168 4.848 1.00 90.94 72 VAL A N 1
ATOM 555 C CA . VAL A 1 72 ? 5.362 1.386 5.568 1.00 90.94 72 VAL A CA 1
ATOM 556 C C . VAL A 1 72 ? 4.791 2.602 4.849 1.00 90.94 72 VAL A C 1
ATOM 558 O O . VAL A 1 72 ? 5.086 2.852 3.678 1.00 90.94 72 VAL A O 1
ATOM 561 N N . LEU A 1 73 ? 3.979 3.383 5.558 1.00 87.00 73 LEU A N 1
ATOM 562 C CA . LEU A 1 73 ? 3.485 4.663 5.066 1.00 87.00 73 LEU A CA 1
ATOM 563 C C . LEU A 1 73 ? 4.593 5.702 5.213 1.00 87.00 73 LEU A C 1
ATOM 565 O O . LEU A 1 73 ? 5.044 5.981 6.321 1.00 87.00 73 LEU A O 1
ATOM 569 N N . ARG A 1 74 ? 5.044 6.287 4.104 1.00 83.19 74 ARG A N 1
ATOM 570 C CA . ARG A 1 74 ? 6.253 7.119 4.105 1.00 83.19 74 ARG A CA 1
ATOM 571 C C . ARG A 1 74 ? 6.060 8.448 4.824 1.00 83.19 74 ARG A C 1
ATOM 573 O O . ARG A 1 74 ? 6.982 8.910 5.482 1.00 83.19 74 ARG A O 1
ATOM 580 N N . GLU A 1 75 ? 4.877 9.041 4.697 1.00 81.12 75 GLU A N 1
ATOM 581 C CA . GLU A 1 75 ? 4.561 10.342 5.295 1.00 81.12 75 GLU A CA 1
ATOM 582 C C . GLU A 1 75 ? 4.632 10.304 6.828 1.00 81.12 75 GLU A C 1
ATOM 584 O O . GLU A 1 75 ? 5.168 11.220 7.445 1.00 81.12 75 GLU A O 1
ATOM 589 N N . SER A 1 76 ? 4.143 9.225 7.444 1.00 84.06 76 SER A N 1
ATOM 590 C CA . SER A 1 76 ? 4.145 9.061 8.902 1.00 84.06 76 SER A CA 1
ATOM 591 C C . SER A 1 76 ? 5.277 8.176 9.428 1.00 84.06 76 SER A C 1
ATOM 593 O O . SER A 1 76 ? 5.514 8.143 10.633 1.00 84.06 76 SER A O 1
ATOM 595 N N . GLY A 1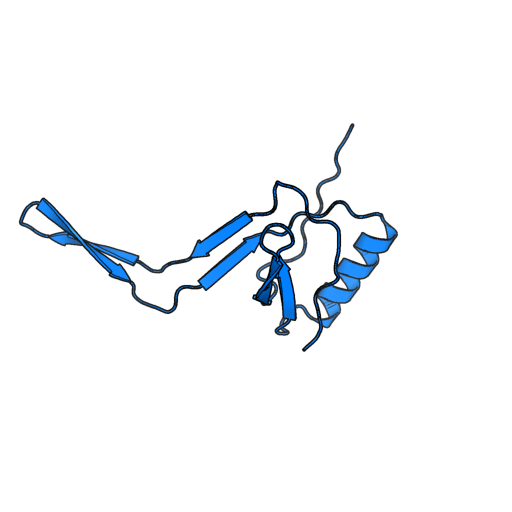 77 ? 5.939 7.409 8.558 1.00 84.44 77 GLY A N 1
ATOM 596 C CA . GLY A 1 77 ? 6.866 6.340 8.938 1.00 84.44 77 GLY A CA 1
ATOM 597 C C . GLY A 1 77 ? 6.192 5.139 9.614 1.00 84.44 77 GLY A C 1
ATOM 598 O O . GLY A 1 77 ? 6.886 4.245 10.095 1.00 84.44 77 GLY A O 1
ATOM 599 N N . ALA A 1 78 ? 4.858 5.100 9.682 1.00 86.50 78 ALA A N 1
ATOM 600 C CA . ALA A 1 78 ? 4.134 4.043 10.375 1.00 86.50 78 ALA A CA 1
ATOM 601 C C . ALA A 1 78 ? 4.134 2.739 9.566 1.00 86.50 78 ALA A C 1
ATOM 603 O O . ALA A 1 78 ? 3.877 2.740 8.359 1.00 86.50 78 ALA A O 1
ATOM 604 N N . ALA A 1 79 ? 4.389 1.627 10.254 1.00 90.25 79 ALA A N 1
ATOM 605 C CA . ALA A 1 79 ? 4.293 0.287 9.693 1.00 90.25 79 ALA A CA 1
ATOM 606 C C . ALA A 1 79 ? 2.886 -0.290 9.908 1.00 90.25 79 ALA A C 1
ATOM 608 O O . ALA A 1 79 ? 2.299 -0.157 10.983 1.00 90.25 79 ALA A O 1
ATOM 609 N N . TYR A 1 80 ? 2.368 -0.951 8.881 1.00 89.25 80 TYR A N 1
ATOM 610 C CA . TYR A 1 80 ? 1.056 -1.573 8.838 1.00 89.25 80 TYR A CA 1
ATOM 611 C C . TYR A 1 80 ? 1.173 -2.985 8.283 1.00 89.25 80 TYR A C 1
ATOM 613 O O . TYR A 1 80 ? 1.897 -3.223 7.320 1.00 89.25 80 TYR A O 1
ATOM 621 N N . THR A 1 81 ? 0.380 -3.893 8.838 1.00 91.94 81 THR A N 1
ATOM 622 C CA . THR A 1 81 ? 0.081 -5.167 8.189 1.00 91.94 81 THR A CA 1
ATOM 623 C C . THR A 1 81 ? -1.137 -4.969 7.295 1.00 91.94 81 THR A C 1
ATOM 625 O O . THR A 1 81 ? -2.207 -4.588 7.776 1.00 91.94 81 THR A O 1
ATOM 628 N N . VAL A 1 82 ? -0.970 -5.168 5.989 1.00 90.25 82 VAL A N 1
ATOM 629 C CA . VAL A 1 82 ? -1.997 -4.892 4.975 1.00 90.25 82 VAL A CA 1
ATOM 630 C C . VAL A 1 82 ? -2.227 -6.096 4.073 1.00 90.25 82 VAL A C 1
ATOM 632 O O . VAL A 1 82 ? -1.396 -6.991 3.975 1.00 90.25 82 VAL A O 1
ATOM 635 N N . VAL A 1 83 ? -3.358 -6.091 3.381 1.00 91.44 83 VAL A N 1
ATOM 636 C CA . VAL A 1 83 ? -3.676 -7.015 2.288 1.00 91.44 83 VAL A CA 1
ATOM 637 C C . VAL A 1 83 ? -4.124 -6.187 1.091 1.00 91.44 83 VAL A C 1
ATOM 639 O O . VAL A 1 83 ? -4.663 -5.089 1.270 1.00 91.44 83 VAL A O 1
ATOM 642 N N . PHE A 1 84 ? -3.927 -6.689 -0.127 1.00 90.50 84 PHE A N 1
ATOM 643 C CA . PHE A 1 84 ? -4.462 -6.008 -1.302 1.00 90.50 84 PHE A CA 1
ATOM 644 C C . PHE A 1 84 ? -5.994 -6.057 -1.284 1.00 90.50 84 PHE A C 1
ATOM 646 O O . PHE A 1 84 ? -6.590 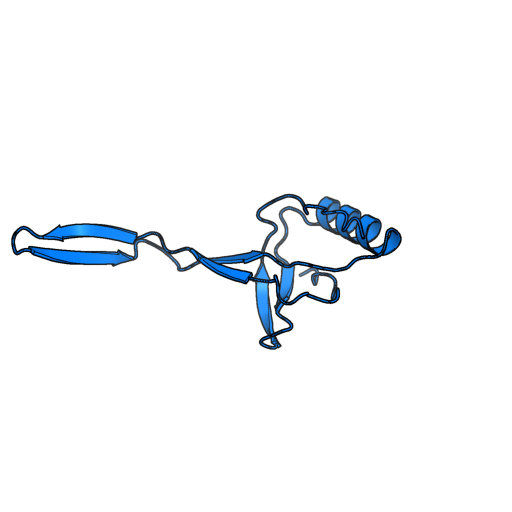-7.130 -1.323 1.00 90.50 84 PHE A O 1
ATOM 653 N N . SER A 1 85 ? -6.637 -4.887 -1.219 1.00 88.56 85 SER A N 1
ATOM 654 C CA . SER A 1 85 ? -8.096 -4.795 -1.353 1.00 88.56 85 SER A CA 1
ATOM 655 C C . SER A 1 85 ? -8.548 -4.945 -2.801 1.00 88.56 85 SER A C 1
ATOM 657 O O . SER A 1 85 ? -9.625 -5.470 -3.053 1.00 88.56 85 SER A O 1
ATOM 659 N N . ASP A 1 86 ? -7.726 -4.472 -3.738 1.00 87.38 86 ASP A N 1
ATOM 660 C CA . ASP A 1 86 ? -8.031 -4.376 -5.160 1.00 87.38 86 ASP A CA 1
ATOM 661 C C . ASP A 1 86 ? -6.753 -4.562 -5.988 1.00 87.38 86 ASP A C 1
ATOM 663 O O . ASP A 1 86 ? -5.636 -4.480 -5.468 1.00 87.38 86 ASP A O 1
ATOM 667 N N . VAL A 1 87 ? -6.926 -4.797 -7.291 1.00 87.00 87 VAL A N 1
ATOM 668 C CA . VAL A 1 87 ? -5.824 -4.821 -8.265 1.00 87.00 87 VAL A CA 1
ATOM 669 C C . VAL A 1 87 ? -5.179 -3.425 -8.342 1.00 87.00 87 VAL A C 1
ATOM 671 O O . VAL A 1 87 ? -5.912 -2.429 -8.340 1.00 87.00 87 VAL A O 1
ATOM 674 N N . PRO A 1 88 ? -3.841 -3.318 -8.460 1.00 86.88 88 PRO A N 1
ATOM 675 C CA . PRO A 1 88 ? -3.168 -2.045 -8.693 1.00 86.88 88 PRO A CA 1
ATOM 676 C C . PRO A 1 88 ? -3.748 -1.297 -9.900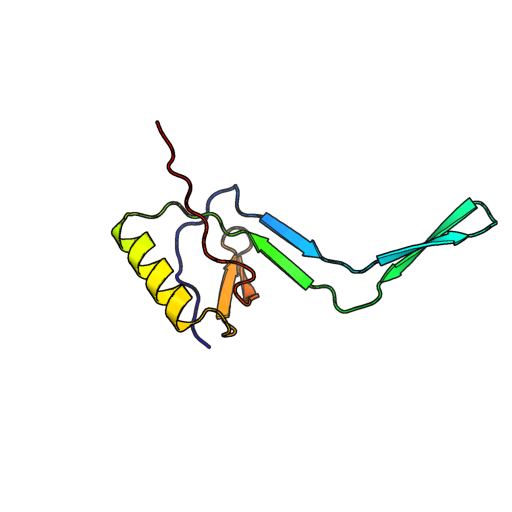 1.00 86.88 88 PRO A C 1
ATOM 678 O O . PRO A 1 88 ? -3.895 -1.849 -10.992 1.00 86.88 88 PRO A O 1
ATOM 681 N N . GLN A 1 89 ? -4.081 -0.023 -9.704 1.00 85.62 89 GLN A N 1
ATOM 682 C CA . GLN A 1 89 ? -4.575 0.845 -10.770 1.00 85.62 89 GLN A CA 1
ATOM 683 C C . GLN A 1 89 ? -3.427 1.663 -11.359 1.00 85.62 89 GLN A C 1
ATOM 685 O O . GLN A 1 89 ? -2.537 2.116 -10.640 1.00 85.62 89 GLN A O 1
ATOM 690 N N . ARG A 1 90 ? -3.458 1.861 -12.680 1.00 83.00 90 ARG A N 1
ATOM 691 C CA . ARG A 1 90 ? -2.464 2.651 -13.415 1.00 83.00 90 ARG A CA 1
ATOM 692 C C . ARG A 1 90 ? -3.114 3.900 -13.993 1.00 83.00 90 ARG A C 1
ATOM 694 O O . ARG A 1 90 ? -4.066 3.799 -14.763 1.00 83.00 90 ARG A O 1
ATOM 701 N N . GLU A 1 91 ? -2.555 5.059 -13.679 1.00 76.50 91 GLU A N 1
ATOM 702 C CA . GLU A 1 91 ? -2.879 6.313 -14.352 1.00 76.50 91 GLU A CA 1
ATOM 703 C C . GLU A 1 91 ? -1.651 6.791 -15.124 1.00 76.50 91 GLU A C 1
ATOM 705 O O . GLU A 1 91 ? -0.561 6.949 -14.571 1.00 76.50 91 GLU A O 1
ATOM 710 N N . LEU A 1 92 ? -1.816 6.994 -16.431 1.00 66.75 92 LEU A N 1
ATOM 711 C CA . LEU A 1 92 ? -0.798 7.628 -17.259 1.00 66.75 92 LEU A CA 1
ATOM 712 C C . LEU A 1 92 ? -0.952 9.137 -17.085 1.00 66.75 92 LEU A C 1
ATOM 714 O O . LEU A 1 92 ? -1.935 9.712 -17.552 1.00 66.75 92 LEU A O 1
ATOM 718 N N . ARG A 1 93 ? 0.013 9.792 -16.433 1.00 56.62 93 ARG A N 1
ATOM 719 C CA . ARG A 1 93 ? 0.099 11.255 -16.494 1.00 56.62 93 ARG A CA 1
ATOM 720 C C . ARG A 1 93 ? 0.466 11.644 -17.924 1.00 56.62 93 ARG A C 1
ATOM 722 O O . ARG A 1 93 ? 1.618 11.505 -18.327 1.00 56.62 93 ARG A O 1
ATOM 729 N N . VAL A 1 94 ? -0.526 12.092 -18.686 1.00 52.22 94 VAL A N 1
ATOM 730 C CA . VAL A 1 94 ? -0.302 12.796 -19.949 1.00 52.22 94 VAL A CA 1
ATOM 731 C C . VAL A 1 94 ? 0.148 14.204 -19.568 1.00 52.22 94 VAL A C 1
ATOM 733 O O . VAL A 1 94 ? -0.615 14.945 -18.951 1.00 52.22 94 VAL A O 1
ATOM 736 N N . SER A 1 95 ? 1.419 14.504 -19.822 1.00 48.53 95 SER A N 1
ATOM 737 C CA . SER A 1 95 ? 1.992 15.850 -19.717 1.00 48.53 95 SER A CA 1
ATOM 738 C C . SER A 1 95 ? 1.505 16.744 -20.845 1.00 48.53 95 SER A C 1
ATOM 740 O O . SER A 1 95 ? 1.513 16.230 -21.988 1.00 48.53 95 SER A O 1
#